Protein AF-G5LXJ9-F1 (afdb_monomer_lite)

Foldseek 3Di:
DVLVVVLPDQFPQCPVPDCPDPLNVLLNVLSVVLVVLQVVLVVCVVVVVPVVSVVSVVVSVVSCVVRPVVRD

Secondary structure (DSSP, 8-state):
-HHHHHHHSPPGGGTTS-TTSHHHHHHHHHHHHHHHHHHHHHHHHHTT-HHHHHHHHHHHHHHIIIIITTT-

Sequence (72 aa):
AAALDAQKATPPKLEDKAPDSPEMKDFRHGFDILVGQIDGALKLANEGNVKEAKAAAEALKTTRNTYHKKYR

Radius of gyration: 13.71 Å; chains: 1; bounding box: 28×19×40 Å

Organism: NCBI:txid913241

InterPro domains:
  IPR009155 Cytochrome b562 [PF07361] (2-72)
  IPR010980 Cytochrome c/b562 [SSF47175] (2-72)

pLDDT: mean 92.57, std 3.61, range [69.75, 96.19]

Structure (mmCIF, N/CA/C/O backbone):
data_AF-G5LXJ9-F1
#
_entry.id   AF-G5LXJ9-F1
#
loop_
_atom_site.group_PDB
_atom_site.id
_atom_site.type_symbol
_atom_site.label_atom_id
_atom_site.label_alt_id
_atom_site.label_comp_id
_atom_site.label_asym_id
_atom_site.label_entity_id
_atom_site.label_seq_id
_atom_site.pdbx_PDB_ins_code
_atom_site.Cartn_x
_atom_site.Cartn_y
_atom_site.Cartn_z
_atom_site.occupancy
_atom_site.B_iso_or_equiv
_atom_site.auth_seq_id
_atom_site.auth_comp_id
_atom_site.auth_asym_id
_atom_site.auth_atom_id
_atom_site.pdbx_PDB_model_num
ATOM 1 N N . ALA A 1 1 ? -3.920 -11.082 2.313 1.00 69.75 1 ALA A N 1
ATOM 2 C CA . ALA A 1 1 ? -3.655 -11.957 1.150 1.00 69.75 1 ALA A CA 1
ATOM 3 C C . ALA A 1 1 ? -3.385 -11.140 -0.117 1.00 69.75 1 ALA A C 1
ATOM 5 O O . ALA A 1 1 ? -2.235 -11.086 -0.519 1.00 69.75 1 ALA A O 1
ATOM 6 N N . ALA A 1 2 ? -4.357 -10.380 -0.645 1.00 86.25 2 ALA A N 1
ATOM 7 C CA . ALA A 1 2 ? -4.231 -9.683 -1.938 1.00 86.25 2 ALA A CA 1
ATOM 8 C C . ALA A 1 2 ? -2.964 -8.818 -2.141 1.00 86.25 2 ALA A C 1
ATOM 10 O O . ALA A 1 2 ? -2.406 -8.810 -3.233 1.00 86.25 2 ALA A O 1
ATOM 11 N N . ALA A 1 3 ? -2.489 -8.102 -1.113 1.00 85.50 3 ALA A N 1
ATOM 12 C CA . ALA A 1 3 ? -1.260 -7.307 -1.213 1.00 85.50 3 ALA A CA 1
ATOM 13 C C . ALA A 1 3 ? 0.001 -8.178 -1.388 1.00 85.50 3 ALA A C 1
ATOM 15 O O . ALA A 1 3 ? 0.866 -7.837 -2.187 1.00 85.50 3 ALA A O 1
ATOM 16 N N . LEU A 1 4 ? 0.077 -9.321 -0.700 1.00 89.25 4 LEU A N 1
ATOM 17 C CA . LEU A 1 4 ? 1.192 -10.269 -0.812 1.00 89.25 4 LEU A CA 1
ATOM 18 C C . LEU A 1 4 ? 1.165 -11.023 -2.145 1.00 89.25 4 LEU A C 1
ATOM 20 O O . LEU A 1 4 ? 2.216 -11.305 -2.716 1.00 89.25 4 LEU A O 1
ATOM 24 N N . ASP A 1 5 ? -0.028 -11.327 -2.658 1.00 90.00 5 ASP A N 1
ATOM 25 C CA . ASP A 1 5 ? -0.176 -11.954 -3.974 1.00 90.00 5 ASP A CA 1
ATOM 26 C C . ASP A 1 5 ? 0.252 -10.984 -5.082 1.00 90.00 5 ASP A C 1
ATOM 28 O O . ASP A 1 5 ? 1.042 -11.337 -5.956 1.00 90.00 5 ASP A O 1
ATOM 32 N N . ALA A 1 6 ? -0.186 -9.724 -4.998 1.00 88.38 6 ALA A N 1
ATOM 33 C CA . ALA A 1 6 ? 0.194 -8.686 -5.951 1.00 88.38 6 ALA A CA 1
ATOM 34 C C . ALA A 1 6 ? 1.686 -8.310 -5.877 1.00 88.38 6 ALA A C 1
ATOM 36 O O . ALA A 1 6 ? 2.267 -7.957 -6.899 1.00 88.38 6 ALA A O 1
ATOM 37 N N . GLN A 1 7 ? 2.327 -8.431 -4.709 1.00 90.00 7 GLN A N 1
ATOM 38 C CA . GLN A 1 7 ? 3.768 -8.208 -4.548 1.00 90.00 7 GLN A CA 1
ATOM 39 C C . GLN A 1 7 ? 4.621 -9.202 -5.353 1.00 90.00 7 GLN A C 1
ATOM 41 O O . GLN A 1 7 ? 5.728 -8.865 -5.775 1.00 90.00 7 GLN A O 1
ATOM 46 N N . LYS A 1 8 ? 4.121 -10.423 -5.569 1.00 90.00 8 LYS A N 1
ATOM 47 C CA . LYS A 1 8 ? 4.813 -11.466 -6.344 1.00 90.00 8 LYS A CA 1
ATOM 48 C C . LYS A 1 8 ? 4.596 -11.337 -7.850 1.00 90.00 8 LYS A C 1
ATOM 50 O O . LYS A 1 8 ? 5.317 -11.971 -8.614 1.00 90.00 8 LYS A O 1
ATOM 55 N N . ALA A 1 9 ? 3.600 -10.561 -8.270 1.00 91.25 9 ALA A N 1
ATOM 56 C CA . ALA A 1 9 ? 3.284 -10.369 -9.674 1.00 91.25 9 ALA A CA 1
ATOM 57 C C . ALA A 1 9 ? 4.257 -9.386 -10.340 1.00 91.25 9 ALA A C 1
ATOM 59 O O . ALA A 1 9 ? 4.817 -8.497 -9.696 1.00 91.25 9 ALA A O 1
ATOM 60 N N . THR A 1 10 ? 4.400 -9.516 -11.655 1.00 92.50 10 THR A N 1
ATOM 61 C CA . THR A 1 10 ? 5.070 -8.516 -12.488 1.00 92.50 10 THR A CA 1
ATOM 62 C C . THR A 1 10 ? 3.999 -7.615 -13.098 1.00 92.50 10 THR A C 1
ATOM 64 O O . THR A 1 10 ? 3.095 -8.123 -13.761 1.00 92.50 10 THR A O 1
ATOM 67 N N . PRO A 1 11 ? 4.021 -6.297 -12.845 1.00 92.69 11 PRO A N 1
ATOM 68 C CA . PRO A 1 11 ? 3.041 -5.392 -13.428 1.00 92.69 11 PRO A CA 1
ATOM 69 C C . PRO A 1 11 ? 3.346 -5.147 -14.921 1.00 92.69 11 PRO A C 1
ATOM 71 O O . PRO A 1 11 ? 4.519 -5.185 -15.296 1.00 92.69 11 PRO A O 1
ATOM 74 N N . PRO A 1 12 ? 2.342 -4.823 -15.765 1.00 92.62 12 PRO A N 1
ATOM 75 C CA . PRO A 1 12 ? 2.498 -4.775 -17.226 1.00 92.62 12 PRO A CA 1
ATOM 76 C C . PRO A 1 12 ? 3.654 -3.892 -17.716 1.00 92.62 12 PRO A C 1
ATOM 78 O O . PRO A 1 12 ? 4.385 -4.245 -18.632 1.00 92.62 12 PRO A O 1
ATOM 81 N N . LYS A 1 13 ? 3.889 -2.746 -17.065 1.00 93.00 13 LYS A N 1
ATOM 82 C CA . LYS A 1 13 ? 4.977 -1.825 -17.444 1.00 93.00 13 LYS A CA 1
ATOM 83 C C . LYS A 1 13 ? 6.381 -2.309 -17.074 1.00 93.00 13 LYS A C 1
ATOM 85 O O . LYS A 1 13 ? 7.352 -1.640 -17.421 1.00 93.00 13 LYS A O 1
ATOM 90 N N . LEU A 1 14 ? 6.491 -3.406 -16.326 1.00 93.81 14 LEU A N 1
ATOM 91 C CA . LEU A 1 14 ? 7.752 -3.999 -15.885 1.00 93.81 14 LEU A CA 1
ATOM 92 C C . LEU A 1 14 ? 7.953 -5.422 -16.434 1.00 93.81 14 LEU A C 1
ATOM 94 O O . LEU A 1 14 ? 8.888 -6.087 -16.002 1.00 93.81 14 LEU A O 1
ATOM 98 N N . GLU A 1 15 ? 7.128 -5.888 -17.379 1.00 92.81 15 GLU A N 1
ATOM 99 C CA . GLU A 1 15 ? 7.274 -7.223 -17.991 1.00 92.81 15 GLU A CA 1
ATOM 100 C C . GLU A 1 15 ? 8.633 -7.410 -18.683 1.00 92.81 15 GLU A C 1
ATOM 102 O O . GLU A 1 15 ? 9.244 -8.468 -18.557 1.00 92.81 15 GLU A O 1
ATOM 107 N N . ASP A 1 16 ? 9.158 -6.354 -19.312 1.00 94.44 16 ASP A N 1
ATOM 108 C CA . ASP A 1 16 ? 10.471 -6.358 -19.975 1.00 94.44 16 ASP A CA 1
ATOM 109 C C . ASP A 1 16 ? 11.644 -6.056 -19.024 1.00 94.44 16 ASP A C 1
ATOM 111 O O . ASP A 1 16 ? 12.794 -5.910 -19.451 1.00 94.44 16 ASP A O 1
ATOM 115 N N . LYS A 1 17 ? 11.379 -5.881 -17.724 1.00 93.12 17 LYS A N 1
ATOM 116 C CA . LYS A 1 17 ? 12.401 -5.520 -16.737 1.00 93.12 17 LYS A CA 1
ATOM 117 C C . LYS A 1 17 ? 12.906 -6.756 -16.012 1.00 93.12 17 LYS A C 1
ATOM 119 O O . LYS A 1 17 ? 12.164 -7.686 -15.710 1.00 93.12 17 LYS A O 1
ATOM 124 N N . ALA A 1 18 ? 14.195 -6.736 -15.678 1.00 93.94 18 ALA A N 1
ATOM 125 C CA . ALA A 1 18 ? 14.783 -7.784 -14.861 1.00 93.94 18 ALA A CA 1
ATOM 126 C C . ALA A 1 18 ? 14.058 -7.867 -13.500 1.00 93.94 18 ALA A C 1
ATOM 128 O O . ALA A 1 18 ? 13.728 -6.827 -12.918 1.00 93.94 18 ALA A O 1
ATOM 129 N N . PRO A 1 19 ? 13.841 -9.069 -12.939 1.00 90.19 19 PRO A N 1
ATOM 130 C CA . PRO A 1 19 ? 13.154 -9.220 -11.660 1.00 90.19 19 PRO A CA 1
ATOM 131 C C . PRO A 1 19 ? 13.806 -8.447 -10.511 1.00 90.19 19 PRO A C 1
ATOM 133 O O . PRO A 1 19 ? 13.119 -8.104 -9.554 1.00 90.19 19 PRO A O 1
ATOM 136 N N . ASP A 1 20 ? 15.105 -8.168 -10.578 1.00 92.06 20 ASP A N 1
ATOM 137 C CA . ASP A 1 20 ? 15.901 -7.438 -9.591 1.00 92.06 20 ASP A CA 1
ATOM 138 C C . ASP A 1 20 ? 16.169 -5.969 -9.969 1.00 92.06 20 ASP A C 1
ATOM 140 O O . ASP A 1 20 ? 16.923 -5.286 -9.260 1.00 92.06 20 ASP A O 1
ATOM 144 N N . SER A 1 21 ? 15.524 -5.469 -11.031 1.00 95.00 21 SER A N 1
ATOM 145 C CA . SER A 1 21 ? 15.660 -4.082 -11.468 1.00 95.00 21 SER A CA 1
ATOM 146 C C . SER A 1 21 ? 15.246 -3.098 -10.363 1.00 95.00 21 SER A C 1
ATOM 148 O O . SER A 1 21 ? 14.425 -3.434 -9.495 1.00 95.00 21 SER A O 1
ATOM 150 N N . PRO A 1 22 ? 15.783 -1.863 -10.375 1.00 95.25 22 PRO A N 1
ATOM 151 C CA . PRO A 1 22 ? 15.380 -0.825 -9.429 1.00 95.25 22 PRO A CA 1
ATOM 152 C C . PRO A 1 22 ? 13.862 -0.605 -9.393 1.00 95.25 22 PRO A C 1
ATOM 154 O O . PRO A 1 22 ? 13.293 -0.454 -8.317 1.00 95.25 22 PRO A O 1
ATOM 157 N N . GLU A 1 23 ? 13.193 -0.658 -10.546 1.00 93.44 23 GLU A N 1
ATOM 158 C CA . GLU A 1 23 ? 11.745 -0.478 -10.666 1.00 93.44 23 GLU A CA 1
ATOM 159 C C . GLU A 1 23 ? 10.955 -1.638 -10.043 1.00 93.44 23 GLU A C 1
ATOM 161 O O . GLU A 1 23 ? 9.986 -1.404 -9.320 1.00 93.44 23 GLU A O 1
ATOM 166 N N . MET A 1 24 ? 11.387 -2.889 -10.251 1.00 94.62 24 MET A N 1
ATOM 167 C CA . MET A 1 24 ? 10.765 -4.052 -9.603 1.00 94.62 24 MET A CA 1
ATOM 168 C C . MET A 1 24 ? 10.976 -4.038 -8.084 1.00 94.62 24 MET A C 1
ATOM 170 O O . MET A 1 24 ? 10.074 -4.402 -7.325 1.00 94.62 24 MET A O 1
ATOM 174 N N . LYS A 1 25 ? 12.150 -3.595 -7.614 1.00 94.81 25 LYS A N 1
ATOM 175 C CA . LYS A 1 25 ? 12.422 -3.402 -6.180 1.00 94.81 25 LYS A CA 1
ATOM 176 C C . LYS A 1 25 ? 11.535 -2.311 -5.583 1.00 94.81 25 LYS A C 1
ATOM 178 O O . LYS A 1 25 ? 10.953 -2.535 -4.528 1.00 94.81 25 LYS A O 1
ATOM 183 N N . ASP A 1 26 ? 11.379 -1.186 -6.271 1.00 94.44 26 ASP A N 1
ATOM 184 C CA . ASP A 1 26 ? 10.507 -0.085 -5.856 1.00 94.44 26 ASP A CA 1
ATOM 185 C C . ASP A 1 26 ? 9.024 -0.503 -5.804 1.00 94.44 26 ASP A C 1
ATOM 187 O O . ASP A 1 26 ? 8.332 -0.227 -4.822 1.00 94.44 26 ASP A O 1
ATOM 191 N N . PHE A 1 27 ? 8.545 -1.260 -6.798 1.00 94.25 27 PHE A N 1
ATOM 192 C CA . PHE A 1 27 ? 7.192 -1.829 -6.795 1.00 94.25 27 PHE A CA 1
ATOM 193 C C . PHE A 1 27 ? 6.945 -2.743 -5.586 1.00 94.25 27 PHE A C 1
ATOM 195 O O . PHE A 1 27 ? 5.943 -2.585 -4.878 1.00 94.25 27 PHE A O 1
ATOM 202 N N . ARG A 1 28 ? 7.869 -3.679 -5.322 1.00 94.25 28 ARG A N 1
ATOM 203 C CA . ARG A 1 28 ? 7.765 -4.618 -4.193 1.00 94.25 28 ARG A CA 1
ATOM 204 C C . ARG A 1 28 ? 7.896 -3.926 -2.841 1.00 94.25 28 ARG A C 1
ATOM 206 O O . ARG A 1 28 ? 7.127 -4.258 -1.943 1.00 94.25 28 ARG A O 1
ATOM 213 N N . HIS A 1 29 ? 8.772 -2.929 -2.727 1.00 94.56 29 HIS A N 1
ATOM 214 C CA . HIS A 1 29 ? 8.905 -2.111 -1.522 1.00 94.56 29 HIS A CA 1
ATOM 215 C C . HIS A 1 29 ? 7.609 -1.358 -1.198 1.00 94.56 29 HIS A C 1
ATOM 217 O O . HIS A 1 29 ? 7.173 -1.314 -0.049 1.00 94.56 29 HIS A O 1
ATOM 223 N N . GLY A 1 30 ? 6.924 -0.840 -2.222 1.00 94.38 30 GLY A N 1
ATOM 224 C CA . GLY A 1 30 ? 5.602 -0.244 -2.051 1.00 94.38 30 GLY A CA 1
ATOM 225 C C . GLY A 1 30 ? 4.578 -1.196 -1.428 1.00 94.38 30 GLY A C 1
ATOM 226 O O . GLY A 1 30 ? 3.705 -0.749 -0.686 1.00 94.38 30 GLY A O 1
ATOM 227 N N . PHE A 1 31 ? 4.671 -2.503 -1.705 1.00 95.00 31 PHE A N 1
ATOM 228 C CA . PHE A 1 31 ? 3.824 -3.504 -1.051 1.00 95.00 31 PHE A CA 1
ATOM 229 C C . PHE A 1 31 ? 4.240 -3.797 0.387 1.00 95.00 31 PHE A C 1
ATOM 231 O O . PHE A 1 31 ? 3.344 -3.949 1.210 1.00 95.00 31 PHE A O 1
ATOM 238 N N . ASP A 1 32 ? 5.535 -3.804 0.717 1.00 94.25 32 ASP A N 1
ATOM 239 C CA . ASP A 1 32 ? 5.989 -3.950 2.111 1.00 94.25 32 ASP A CA 1
ATOM 240 C C . ASP A 1 32 ? 5.407 -2.836 2.993 1.00 94.25 32 ASP A C 1
ATOM 242 O O . ASP A 1 32 ? 4.843 -3.095 4.058 1.00 94.25 32 ASP A O 1
ATOM 246 N N . ILE A 1 33 ? 5.454 -1.591 2.500 1.00 95.00 33 ILE A N 1
ATOM 247 C CA . ILE A 1 33 ? 4.841 -0.438 3.172 1.00 95.00 33 ILE A CA 1
ATOM 248 C C . ILE A 1 33 ? 3.325 -0.632 3.289 1.00 95.00 33 ILE A C 1
ATOM 250 O O . ILE A 1 33 ? 2.752 -0.417 4.358 1.00 95.00 33 ILE A O 1
ATOM 254 N N . LEU A 1 34 ? 2.667 -1.032 2.197 1.00 94.62 34 LEU A N 1
ATOM 255 C CA . LEU A 1 34 ? 1.216 -1.201 2.167 1.00 94.62 34 LEU A CA 1
ATOM 256 C C . LEU A 1 34 ? 0.745 -2.283 3.150 1.00 94.62 34 LEU A C 1
ATOM 258 O O . LEU A 1 34 ? -0.252 -2.078 3.836 1.00 94.62 34 LEU A O 1
ATOM 262 N N . VAL A 1 35 ? 1.458 -3.409 3.240 1.00 93.75 35 VAL A N 1
ATOM 263 C CA . VAL A 1 35 ? 1.158 -4.486 4.196 1.00 93.75 35 VAL A CA 1
ATOM 264 C C . VAL A 1 35 ? 1.330 -3.984 5.627 1.00 93.75 35 VAL A C 1
ATOM 266 O O . VAL A 1 35 ? 0.402 -4.128 6.417 1.00 93.75 35 VAL A O 1
ATOM 269 N N . GLY A 1 36 ? 2.429 -3.289 5.941 1.00 94.00 36 GLY A N 1
ATOM 270 C CA . GLY A 1 36 ? 2.625 -2.711 7.275 1.00 94.00 36 GLY A CA 1
ATOM 271 C C . GLY A 1 36 ? 1.533 -1.708 7.671 1.00 94.00 36 GLY A C 1
ATOM 272 O O . GLY A 1 36 ? 1.072 -1.698 8.813 1.00 94.00 36 GLY A O 1
ATOM 273 N N . GLN A 1 37 ? 1.059 -0.890 6.726 1.00 93.75 37 GLN A N 1
ATOM 274 C CA . GLN A 1 37 ? -0.062 0.025 6.964 1.00 93.75 37 GLN A CA 1
ATOM 275 C C . GLN A 1 37 ? -1.394 -0.716 7.173 1.00 93.75 37 GLN A C 1
ATOM 277 O O . GLN A 1 37 ? -2.190 -0.298 8.015 1.00 93.75 37 GLN A O 1
ATOM 282 N N . ILE A 1 38 ? -1.641 -1.808 6.437 1.00 93.44 38 ILE A N 1
ATOM 283 C CA . ILE A 1 38 ? -2.825 -2.663 6.625 1.00 93.44 38 ILE A CA 1
ATOM 284 C C . ILE A 1 38 ? -2.797 -3.295 8.017 1.00 93.44 38 ILE A C 1
ATOM 286 O O . ILE A 1 38 ? -3.798 -3.223 8.724 1.00 93.44 38 ILE A O 1
ATOM 290 N N . ASP A 1 39 ? -1.661 -3.852 8.433 1.00 94.12 39 ASP A N 1
ATOM 291 C CA . ASP A 1 39 ? -1.514 -4.481 9.746 1.00 94.12 39 ASP A CA 1
ATOM 292 C C . ASP A 1 39 ? -1.719 -3.466 10.880 1.00 94.12 39 ASP A C 1
ATOM 294 O O . ASP A 1 39 ? -2.423 -3.744 11.853 1.00 94.12 39 ASP A O 1
ATOM 298 N N . GLY A 1 40 ? -1.187 -2.248 10.726 1.00 94.12 40 GLY A N 1
ATOM 299 C CA . GLY A 1 40 ? -1.429 -1.147 11.660 1.00 94.12 40 GLY A CA 1
ATOM 300 C C . GLY A 1 40 ? -2.906 -0.741 11.737 1.00 94.12 40 GLY A C 1
ATOM 301 O O . GLY A 1 40 ? -3.449 -0.586 12.832 1.00 94.12 40 GLY A O 1
ATOM 302 N N . ALA A 1 41 ? -3.582 -0.619 10.591 1.00 94.56 41 ALA A N 1
ATOM 303 C CA . ALA A 1 41 ? -5.010 -0.304 10.543 1.00 94.56 41 ALA A CA 1
ATOM 304 C C . ALA A 1 41 ? -5.873 -1.425 11.150 1.00 94.56 41 ALA A C 1
ATOM 306 O O . ALA A 1 41 ? -6.829 -1.139 11.871 1.00 94.56 41 ALA A O 1
ATOM 307 N N . LEU A 1 42 ? -5.522 -2.692 10.906 1.00 94.56 42 LEU A N 1
ATOM 308 C CA . LEU A 1 42 ? -6.192 -3.853 11.495 1.00 94.56 42 LEU A CA 1
ATOM 309 C C . LEU A 1 42 ? -6.021 -3.893 13.012 1.00 94.56 42 LEU A C 1
ATOM 311 O O . LEU A 1 42 ? -6.990 -4.151 13.722 1.00 94.56 42 LEU A O 1
ATOM 315 N N . LYS A 1 43 ? -4.821 -3.596 13.522 1.00 95.88 43 LYS A N 1
ATOM 316 C CA . LYS A 1 43 ? -4.579 -3.508 14.965 1.00 95.88 43 LYS A CA 1
ATOM 317 C C . LYS A 1 43 ? -5.482 -2.457 15.617 1.00 95.88 43 LYS A C 1
ATOM 319 O O . LYS A 1 43 ? -6.176 -2.778 16.575 1.00 95.88 43 LYS A O 1
ATOM 324 N N . LEU A 1 44 ? -5.539 -1.250 15.051 1.00 95.38 44 LEU A N 1
ATOM 325 C CA . LEU A 1 44 ? -6.418 -0.180 15.538 1.00 95.38 44 LEU A CA 1
ATOM 326 C C . LEU A 1 44 ? -7.895 -0.592 15.498 1.00 95.38 44 LEU A C 1
ATOM 328 O O . LEU A 1 44 ? -8.631 -0.356 16.453 1.00 95.38 44 LEU A O 1
ATOM 332 N N . ALA A 1 45 ? -8.332 -1.248 14.421 1.00 9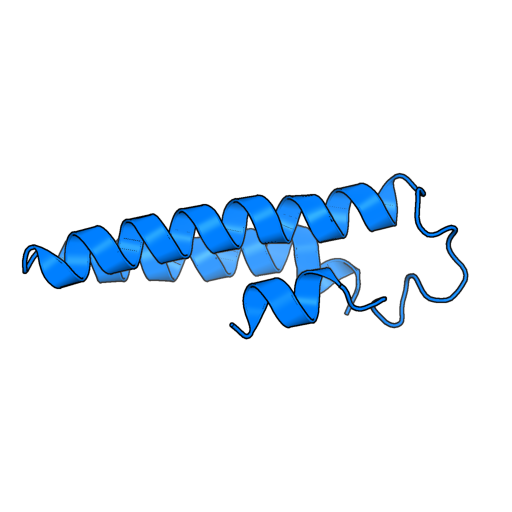5.00 45 ALA A N 1
ATOM 333 C CA . ALA A 1 45 ? -9.703 -1.735 14.305 1.00 95.00 45 ALA A CA 1
ATOM 334 C C . ALA A 1 45 ? -10.037 -2.784 15.381 1.00 95.00 45 ALA A C 1
ATOM 336 O O . ALA A 1 45 ? -11.100 -2.704 15.994 1.00 95.00 45 ALA A O 1
ATOM 337 N N . ASN A 1 46 ? -9.121 -3.719 15.648 1.00 95.12 46 ASN A N 1
ATOM 338 C CA . ASN A 1 46 ? -9.280 -4.743 16.685 1.00 95.12 46 ASN A CA 1
ATOM 339 C C . ASN A 1 46 ? -9.314 -4.152 18.104 1.00 95.12 46 ASN A C 1
ATOM 341 O O . ASN A 1 46 ? -9.985 -4.696 18.975 1.00 95.12 46 ASN A O 1
ATOM 345 N N . GLU A 1 47 ? -8.632 -3.028 18.334 1.00 96.19 47 GLU A N 1
ATOM 346 C CA . GLU A 1 47 ? -8.665 -2.271 19.595 1.00 96.19 47 GLU A CA 1
ATOM 347 C C . GLU A 1 47 ? -9.934 -1.404 19.750 1.00 96.19 47 GLU A C 1
ATOM 349 O O . GLU A 1 47 ? -10.126 -0.774 20.787 1.00 96.19 47 GLU A O 1
ATOM 354 N N . GLY A 1 48 ? -10.810 -1.353 18.737 1.00 95.81 48 GLY A N 1
ATOM 355 C CA . GLY A 1 48 ? -12.007 -0.503 18.724 1.00 95.81 48 GLY A CA 1
ATOM 356 C C . GLY A 1 48 ? -11.753 0.943 18.272 1.00 95.81 48 GLY A C 1
ATOM 357 O O . GLY A 1 48 ? -12.690 1.742 18.199 1.00 95.81 48 GLY A O 1
ATOM 358 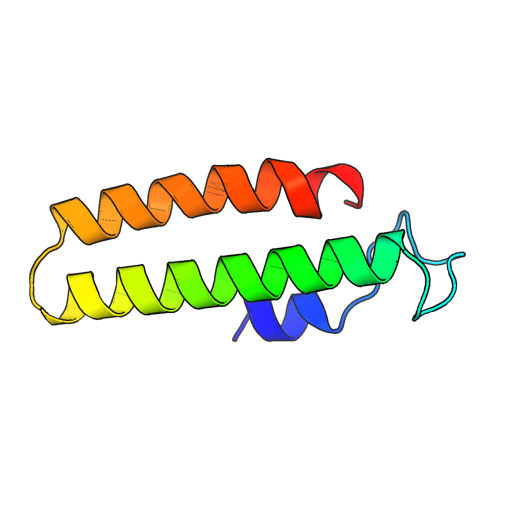N N . ASN A 1 49 ? -10.518 1.273 17.885 1.00 96.19 49 ASN A N 1
ATOM 359 C CA . ASN A 1 49 ? -10.080 2.587 17.403 1.00 96.19 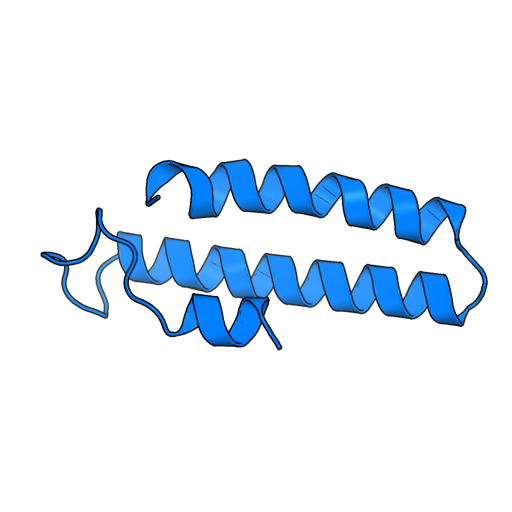49 ASN A CA 1
ATOM 360 C C . ASN A 1 49 ? -10.437 2.781 15.916 1.00 96.19 49 ASN A C 1
ATOM 362 O O . ASN A 1 49 ? -9.587 2.939 15.036 1.00 96.19 49 ASN A O 1
ATOM 366 N N . VAL A 1 50 ? -11.735 2.712 15.599 1.00 94.06 50 VAL A N 1
ATOM 367 C CA . VAL A 1 50 ? -12.243 2.684 14.213 1.00 94.06 5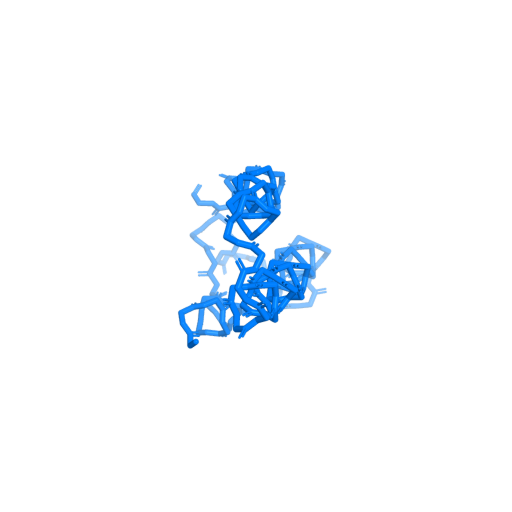0 VAL A CA 1
ATOM 368 C C . VAL A 1 50 ? -11.937 3.981 13.448 1.00 94.06 50 VAL A C 1
ATOM 370 O O . VAL A 1 50 ? -11.745 3.951 12.229 1.00 94.06 50 VAL A O 1
ATOM 373 N N . LYS A 1 51 ? -11.868 5.130 14.132 1.00 94.75 51 LYS A N 1
ATOM 374 C CA . LYS A 1 51 ? -11.558 6.422 13.493 1.00 94.75 51 LYS A CA 1
ATOM 375 C C . LYS A 1 51 ? -10.109 6.462 13.013 1.00 94.75 51 LYS A C 1
ATOM 377 O O . LYS A 1 51 ? -9.851 6.837 11.870 1.00 94.75 51 LYS A O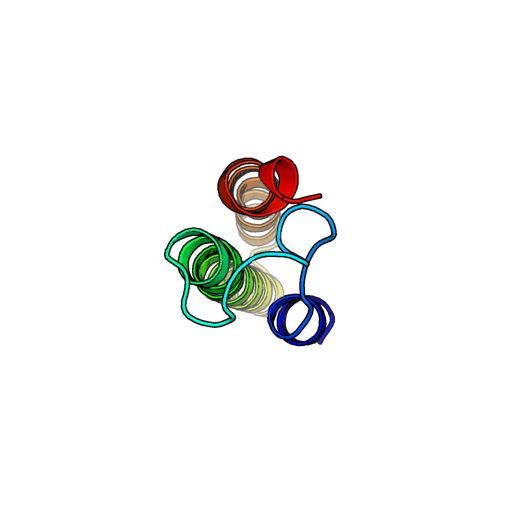 1
ATOM 382 N N . GLU A 1 52 ? -9.189 6.026 13.860 1.00 92.44 52 GLU A N 1
ATOM 383 C CA . GLU A 1 52 ? -7.760 5.936 13.589 1.00 92.44 52 GLU A CA 1
ATOM 384 C C . GLU A 1 52 ? -7.488 4.876 12.518 1.00 92.44 52 GLU A C 1
ATOM 386 O O . GLU A 1 52 ? -6.750 5.138 11.570 1.00 92.44 52 GLU A O 1
ATOM 391 N N . ALA A 1 53 ? -8.156 3.720 12.597 1.00 93.38 53 ALA A N 1
ATOM 392 C CA . ALA A 1 53 ? -8.083 2.683 11.570 1.00 93.38 53 ALA A CA 1
ATOM 393 C C . ALA A 1 53 ? -8.524 3.208 10.194 1.00 93.38 53 ALA A C 1
ATOM 395 O O . ALA A 1 53 ? -7.874 2.940 9.182 1.00 93.38 53 ALA A O 1
ATOM 396 N N . LYS A 1 54 ? -9.596 4.013 10.141 1.00 92.38 54 LYS A N 1
ATOM 397 C CA . LYS A 1 54 ? -10.059 4.648 8.900 1.00 92.38 54 LYS A CA 1
ATOM 398 C C . LYS A 1 54 ? -9.053 5.672 8.370 1.00 92.38 54 LYS A C 1
ATOM 400 O O . LYS A 1 54 ? -8.809 5.704 7.167 1.00 92.38 54 LYS A O 1
ATOM 405 N N . ALA A 1 55 ? -8.449 6.478 9.241 1.00 93.94 55 ALA A N 1
ATOM 406 C CA . ALA A 1 55 ? -7.401 7.417 8.843 1.00 93.94 55 ALA A CA 1
ATOM 407 C C . ALA A 1 55 ? -6.166 6.686 8.281 1.00 93.94 55 ALA A C 1
ATOM 409 O O . ALA A 1 55 ? -5.648 7.066 7.230 1.00 93.94 55 ALA A O 1
ATOM 410 N N . ALA A 1 56 ? -5.747 5.589 8.919 1.00 90.81 56 ALA A N 1
ATOM 411 C CA . ALA A 1 56 ? -4.675 4.730 8.421 1.00 90.81 56 ALA A CA 1
ATOM 412 C C . ALA A 1 56 ? -5.033 4.095 7.064 1.00 90.81 56 ALA A C 1
ATOM 414 O O . ALA A 1 56 ? -4.203 4.062 6.155 1.00 90.81 56 ALA A O 1
ATOM 415 N N . ALA A 1 57 ? -6.287 3.670 6.880 1.00 90.62 57 ALA A N 1
ATOM 416 C CA . ALA A 1 57 ? -6.768 3.127 5.612 1.00 90.62 57 ALA A CA 1
ATOM 417 C C . ALA A 1 57 ? -6.750 4.157 4.465 1.00 90.62 57 ALA A C 1
ATOM 419 O O . ALA A 1 57 ? -6.485 3.800 3.317 1.00 90.62 57 ALA A O 1
ATOM 420 N N . GLU A 1 58 ? -6.982 5.443 4.742 1.00 93.12 58 GLU A N 1
ATOM 421 C CA . GLU A 1 58 ? 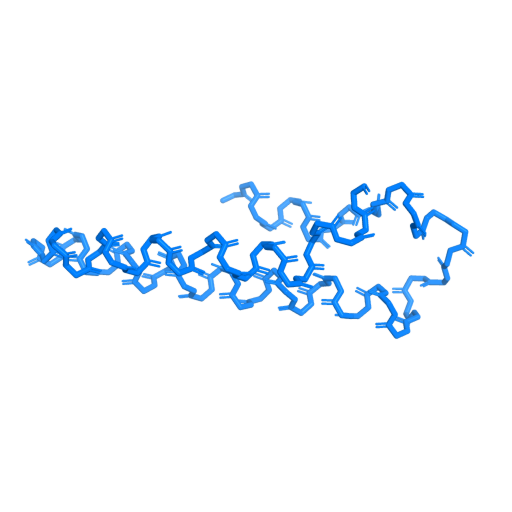-6.855 6.499 3.727 1.00 93.12 58 GLU A CA 1
ATOM 422 C C . GLU A 1 58 ? -5.398 6.681 3.268 1.00 93.12 58 GLU A C 1
ATOM 424 O O . GLU A 1 58 ? -5.150 6.879 2.074 1.00 93.12 58 GLU A O 1
ATOM 429 N N . ALA A 1 59 ? -4.422 6.507 4.167 1.00 90.94 59 ALA A N 1
ATOM 430 C CA . ALA A 1 59 ? -3.000 6.564 3.819 1.00 90.94 59 ALA A CA 1
ATOM 431 C C . ALA A 1 59 ? -2.573 5.452 2.838 1.00 90.94 59 ALA A C 1
ATOM 433 O O . ALA A 1 59 ? -1.663 5.663 2.030 1.00 90.94 59 ALA A O 1
ATOM 434 N N . LEU A 1 60 ? -3.281 4.312 2.816 1.00 93.06 60 LEU A N 1
ATOM 435 C CA . LEU A 1 60 ? -3.052 3.230 1.845 1.00 93.06 60 LEU A CA 1
ATOM 436 C C . LEU A 1 60 ? -3.201 3.717 0.397 1.00 93.06 60 LEU A C 1
ATOM 438 O O . LEU A 1 60 ? -2.467 3.286 -0.498 1.00 93.06 60 LEU A O 1
ATOM 442 N N . LYS A 1 61 ? -4.142 4.640 0.140 1.00 92.88 61 LYS A N 1
ATOM 443 C CA . LYS A 1 61 ? -4.368 5.189 -1.207 1.00 92.88 61 LYS A CA 1
ATOM 444 C C . LYS A 1 61 ? -3.154 5.972 -1.691 1.00 92.88 61 LYS A C 1
ATOM 446 O O . LYS A 1 61 ? -2.827 5.878 -2.876 1.00 92.88 61 LYS A O 1
ATOM 451 N N . THR A 1 62 ? -2.499 6.703 -0.790 1.00 93.81 62 THR A N 1
ATOM 452 C CA . THR A 1 62 ? -1.276 7.459 -1.072 1.00 93.81 62 THR A CA 1
ATOM 453 C C . THR A 1 62 ? -0.140 6.515 -1.436 1.00 93.81 62 THR A C 1
ATOM 455 O O . THR A 1 62 ? 0.422 6.658 -2.519 1.00 93.81 62 THR A O 1
ATOM 458 N N . THR A 1 63 ? 0.123 5.485 -0.626 1.00 92.88 63 THR A N 1
ATOM 459 C CA . THR A 1 63 ? 1.155 4.472 -0.918 1.00 92.88 63 THR A CA 1
ATOM 460 C C . THR A 1 63 ? 0.920 3.809 -2.273 1.00 92.88 63 THR A C 1
ATOM 462 O O . THR A 1 63 ? 1.815 3.774 -3.118 1.00 92.88 63 THR A O 1
ATOM 465 N N . ARG A 1 64 ? -0.319 3.379 -2.547 1.00 93.00 64 ARG A N 1
ATOM 466 C CA . ARG A 1 64 ? -0.694 2.798 -3.843 1.00 93.00 64 ARG A CA 1
ATOM 467 C C . ARG A 1 64 ? -0.452 3.769 -5.001 1.00 93.00 64 ARG A C 1
ATOM 469 O O . ARG A 1 64 ? 0.016 3.353 -6.061 1.00 93.00 64 ARG A O 1
ATOM 476 N N . ASN A 1 65 ? -0.790 5.048 -4.839 1.00 92.94 65 ASN A N 1
ATOM 477 C CA . ASN A 1 65 ? -0.576 6.061 -5.875 1.00 92.94 65 ASN A CA 1
ATOM 478 C C . ASN A 1 65 ? 0.911 6.305 -6.150 1.00 92.94 65 ASN A C 1
ATOM 480 O O . ASN A 1 65 ? 1.290 6.409 -7.313 1.00 92.94 65 ASN A O 1
ATOM 484 N N . THR A 1 66 ? 1.734 6.363 -5.106 1.00 93.12 66 THR A N 1
ATOM 485 C CA . THR A 1 66 ? 3.171 6.635 -5.220 1.00 93.12 66 THR A CA 1
ATOM 486 C C . THR A 1 66 ? 3.932 5.455 -5.818 1.00 93.12 66 THR A C 1
ATOM 488 O O . THR A 1 66 ? 4.750 5.647 -6.718 1.00 93.12 66 THR A O 1
ATOM 491 N N . TYR A 1 67 ? 3.648 4.235 -5.359 1.00 93.19 67 TYR A N 1
ATOM 492 C CA . TYR A 1 67 ? 4.470 3.068 -5.685 1.00 93.19 67 TYR A CA 1
ATOM 493 C C . TYR A 1 67 ? 3.873 2.153 -6.750 1.00 93.19 67 TYR A C 1
ATOM 495 O O . TYR A 1 67 ? 4.625 1.553 -7.506 1.00 93.19 67 TYR A O 1
ATOM 503 N N . HIS A 1 68 ? 2.546 2.041 -6.868 1.00 91.50 68 HIS A N 1
ATOM 504 C CA . HIS A 1 68 ? 1.929 1.033 -7.748 1.00 91.50 68 HIS A CA 1
ATOM 505 C C . HIS A 1 68 ? 1.258 1.624 -8.982 1.00 91.50 68 HIS A C 1
ATOM 507 O O . HIS A 1 68 ? 1.291 1.016 -10.047 1.00 91.50 68 HIS A O 1
ATOM 513 N N . LYS A 1 69 ? 0.665 2.821 -8.881 1.00 91.06 69 LYS A N 1
ATOM 514 C CA . LYS A 1 69 ? -0.060 3.447 -10.005 1.00 91.06 69 LYS A CA 1
ATOM 515 C C . LYS A 1 69 ? 0.835 3.690 -11.225 1.00 91.06 69 LYS A C 1
ATOM 517 O O . LYS A 1 69 ? 0.349 3.585 -12.344 1.00 91.06 69 LYS A O 1
ATOM 522 N N . LYS A 1 70 ? 2.122 3.989 -11.023 1.00 89.88 70 LYS A N 1
ATOM 523 C CA . LYS A 1 70 ? 3.081 4.223 -12.115 1.00 89.88 70 LYS A CA 1
ATOM 524 C C . LYS A 1 70 ? 3.388 2.970 -12.944 1.00 89.88 70 LYS A C 1
ATOM 526 O O . LYS A 1 70 ? 3.681 3.116 -14.127 1.00 89.88 70 LYS A O 1
ATOM 531 N N . TYR A 1 71 ? 3.241 1.779 -12.359 1.00 90.81 71 TYR A N 1
ATOM 532 C CA . TYR A 1 71 ? 3.547 0.498 -13.007 1.00 90.81 71 TYR A CA 1
ATOM 533 C C . TYR A 1 71 ? 2.313 -0.267 -13.509 1.00 90.81 71 TYR A C 1
ATOM 535 O O . TYR A 1 71 ? 2.467 -1.214 -14.274 1.00 90.81 71 TYR A O 1
ATOM 543 N N . ARG A 1 72 ? 1.105 0.152 -13.110 1.00 83.31 72 ARG A N 1
ATOM 544 C CA . ARG A 1 72 ? -0.153 -0.334 -13.696 1.00 83.31 72 ARG A CA 1
ATOM 545 C C . ARG A 1 72 ? -0.352 0.148 -15.125 1.00 83.31 72 ARG A C 1
ATOM 547 O O . ARG A 1 72 ? 0.087 1.284 -15.436 1.00 83.31 72 ARG A O 1
#